Protein AF-A0A349FEK6-F1 (afdb_monomer_lite)

Secondary structure (DSSP, 8-state):
----PPPPHHHHHHHHHHHHHHHHHHHHHHTGGG-TTTGGGHHHHHHHHHHH-HHHHHHHHHHHHHHHHHHHHHHHHHHHHT--

Radius of gyration: 18.6 Å; chains: 1; bounding box: 49×25×53 Å

pLDDT: mean 89.84, std 9.98, range [47.94, 96.44]

Sequence (84 aa):
MAKRRRLTKGEKEGIQLIADLFVIRELIENVFAKDEHIGPQIKAFEAHIRKAVPQVYIAGEELQKAIASTRETWLRELKEGFNE

Structure (mmCIF, N/CA/C/O backbone):
data_AF-A0A349FEK6-F1
#
_entry.id   AF-A0A349FEK6-F1
#
loop_
_atom_site.group_PDB
_atom_site.id
_atom_site.type_symbol
_atom_site.label_atom_id
_atom_site.label_alt_id
_atom_site.label_comp_id
_atom_site.label_asym_id
_atom_site.label_entity_id
_atom_site.label_seq_id
_atom_site.pdbx_PDB_ins_code
_atom_site.Cartn_x
_atom_site.Cartn_y
_atom_site.Cartn_z
_atom_site.occupancy
_atom_site.B_iso_or_equiv
_atom_site.auth_seq_id
_atom_site.auth_comp_id
_atom_site.auth_asym_id
_atom_site.auth_atom_id
_a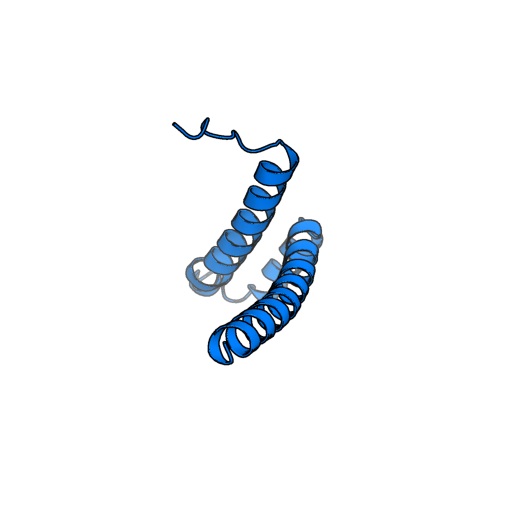tom_site.pdbx_PDB_model_num
ATOM 1 N N . MET A 1 1 ? -34.328 1.987 9.816 1.00 47.94 1 MET A N 1
ATOM 2 C CA . MET A 1 1 ? -33.462 1.700 8.649 1.00 47.94 1 MET A CA 1
ATOM 3 C C . MET A 1 1 ? -32.243 2.610 8.720 1.00 47.94 1 MET A C 1
ATOM 5 O O . MET A 1 1 ? -32.420 3.822 8.693 1.00 47.94 1 MET A O 1
ATOM 9 N N . ALA A 1 2 ? -31.033 2.070 8.883 1.00 60.16 2 ALA A N 1
ATOM 10 C CA . ALA A 1 2 ? -29.820 2.888 8.898 1.00 60.16 2 ALA A CA 1
ATOM 11 C C . ALA A 1 2 ? -29.628 3.555 7.524 1.00 60.16 2 ALA A C 1
ATOM 13 O O . ALA A 1 2 ? -29.604 2.883 6.492 1.00 60.16 2 ALA A O 1
ATOM 14 N N . LYS A 1 3 ? -29.542 4.889 7.499 1.00 67.56 3 LYS A N 1
ATOM 15 C CA . LYS A 1 3 ? -29.337 5.665 6.271 1.00 67.56 3 LYS A CA 1
ATOM 16 C C . LYS A 1 3 ? -27.976 5.275 5.688 1.00 67.56 3 LYS A C 1
ATOM 18 O O . LYS A 1 3 ? -26.958 5.436 6.355 1.00 67.56 3 LYS A O 1
ATOM 23 N N . ARG A 1 4 ? -27.950 4.740 4.461 1.00 75.56 4 ARG A N 1
ATOM 24 C CA . ARG A 1 4 ? -26.716 4.298 3.791 1.00 75.56 4 ARG A CA 1
ATOM 25 C C . ARG A 1 4 ? -25.776 5.501 3.632 1.00 75.56 4 ARG A C 1
ATOM 27 O O . ARG A 1 4 ? -26.021 6.373 2.797 1.00 75.56 4 ARG A O 1
ATOM 34 N N . ARG A 1 5 ? -24.740 5.584 4.471 1.00 87.44 5 ARG A N 1
ATOM 35 C CA . ARG A 1 5 ? -23.731 6.649 4.406 1.00 87.44 5 ARG A CA 1
ATOM 36 C C . ARG A 1 5 ? -22.957 6.507 3.096 1.00 87.44 5 ARG A C 1
ATOM 38 O O . ARG A 1 5 ? -22.505 5.418 2.753 1.00 87.44 5 ARG A O 1
ATOM 45 N N . ARG A 1 6 ? -22.824 7.607 2.353 1.00 91.38 6 ARG A N 1
ATOM 46 C CA . ARG A 1 6 ? -21.926 7.682 1.193 1.00 91.38 6 ARG A CA 1
ATOM 47 C C . ARG A 1 6 ? -20.511 7.968 1.684 1.00 91.38 6 ARG A C 1
ATOM 49 O O . ARG A 1 6 ? -20.348 8.734 2.630 1.00 91.38 6 ARG A O 1
ATOM 56 N N . LEU A 1 7 ? -19.518 7.391 1.011 1.00 93.00 7 LEU A N 1
ATOM 57 C CA . LEU A 1 7 ? -18.120 7.726 1.257 1.00 93.00 7 LEU A CA 1
ATOM 58 C C . LEU A 1 7 ? -17.865 9.201 0.934 1.00 93.00 7 LEU A C 1
ATOM 60 O O . LEU A 1 7 ? -18.303 9.714 -0.104 1.00 93.00 7 LEU A O 1
ATOM 64 N N . THR A 1 8 ? -17.139 9.852 1.827 1.00 95.75 8 THR A N 1
ATOM 65 C CA . THR A 1 8 ? -16.541 11.169 1.646 1.00 95.75 8 THR A CA 1
ATOM 66 C C . THR A 1 8 ? -15.482 11.129 0.544 1.00 95.75 8 THR A C 1
ATOM 68 O O . THR A 1 8 ? -15.027 10.066 0.120 1.00 95.75 8 THR A O 1
ATOM 71 N N . LYS A 1 9 ? -15.080 12.308 0.062 1.00 94.56 9 LYS A N 1
ATOM 72 C CA . LYS A 1 9 ? -14.005 12.428 -0.928 1.00 94.56 9 LYS A CA 1
ATOM 73 C C . LYS A 1 9 ? -12.694 11.824 -0.404 1.00 94.56 9 LYS A C 1
ATOM 75 O O . LYS A 1 9 ? -12.122 10.985 -1.087 1.00 94.56 9 LYS A O 1
ATOM 80 N N . GLY A 1 10 ? -12.307 12.163 0.827 1.00 93.81 10 GLY A N 1
ATOM 81 C CA . GLY A 1 10 ? -11.084 11.646 1.445 1.00 93.81 10 GLY A CA 1
ATOM 82 C C . GLY A 1 10 ? -11.088 10.126 1.628 1.00 93.81 10 GLY A C 1
ATOM 83 O O . GLY A 1 10 ? -10.087 9.481 1.350 1.00 93.81 10 GLY A O 1
ATOM 84 N N . GLU A 1 11 ? -12.224 9.523 2.004 1.00 93.75 11 GLU A N 1
ATOM 85 C CA . GLU A 1 11 ? -12.334 8.056 2.082 1.00 93.75 11 GLU A CA 1
ATOM 86 C C . GLU A 1 11 ? -12.138 7.397 0.708 1.00 93.75 11 GLU A C 1
ATOM 88 O O . GLU A 1 11 ? -11.460 6.379 0.607 1.00 93.75 11 GLU A O 1
ATOM 93 N N . LYS A 1 12 ? -12.687 7.980 -0.366 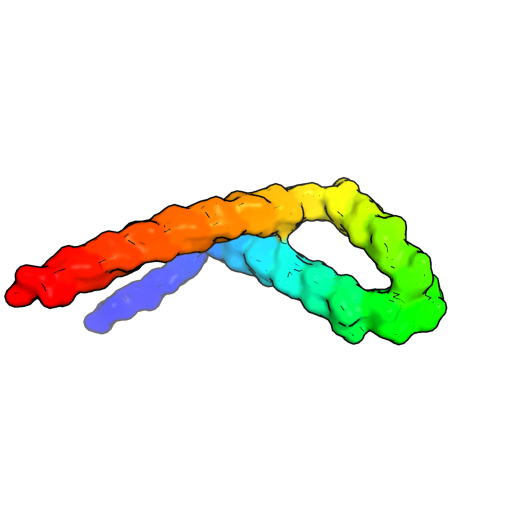1.00 96.25 12 LYS A N 1
ATOM 94 C CA . LYS A 1 12 ? -12.488 7.461 -1.730 1.00 96.25 12 LYS A CA 1
ATOM 95 C C . LYS A 1 12 ? -11.041 7.601 -2.197 1.00 96.25 12 LYS A C 1
ATOM 97 O O . LYS A 1 12 ? -10.517 6.674 -2.800 1.00 96.25 12 LYS A O 1
ATOM 102 N N . GLU A 1 13 ? -10.408 8.736 -1.917 1.00 93.12 13 GLU A N 1
ATOM 103 C CA . GLU A 1 13 ? -9.001 8.978 -2.255 1.00 93.12 13 GLU A CA 1
ATOM 104 C C . GLU A 1 13 ? -8.073 8.031 -1.485 1.00 93.12 13 GLU A C 1
ATOM 106 O O . GLU A 1 13 ? -7.167 7.449 -2.074 1.00 93.12 13 GLU A O 1
ATOM 111 N N . GLY A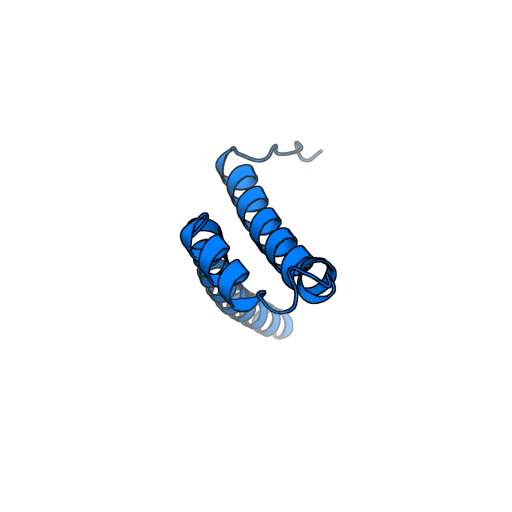 1 14 ? -8.348 7.793 -0.199 1.00 91.88 14 GLY A N 1
ATOM 112 C CA . GLY A 1 14 ? -7.631 6.800 0.600 1.00 91.88 14 GLY A CA 1
ATOM 113 C C . GLY A 1 14 ? -7.785 5.381 0.048 1.00 91.88 14 GLY A C 1
ATOM 114 O O . GLY A 1 14 ? -6.799 4.659 -0.069 1.00 91.88 14 GLY A O 1
ATOM 115 N N . ILE A 1 15 ? -8.999 4.993 -0.361 1.00 93.81 15 ILE A N 1
ATOM 116 C CA . ILE A 1 15 ? -9.238 3.702 -1.026 1.00 93.81 15 ILE A CA 1
ATOM 117 C C . ILE A 1 15 ? -8.443 3.604 -2.332 1.00 93.81 15 ILE A C 1
ATOM 119 O O . ILE A 1 15 ? -7.838 2.564 -2.581 1.00 93.81 15 ILE A O 1
ATOM 123 N N . GLN A 1 16 ? -8.410 4.666 -3.142 1.00 94.75 16 GLN A N 1
ATOM 124 C CA . GLN A 1 16 ? -7.653 4.671 -4.394 1.0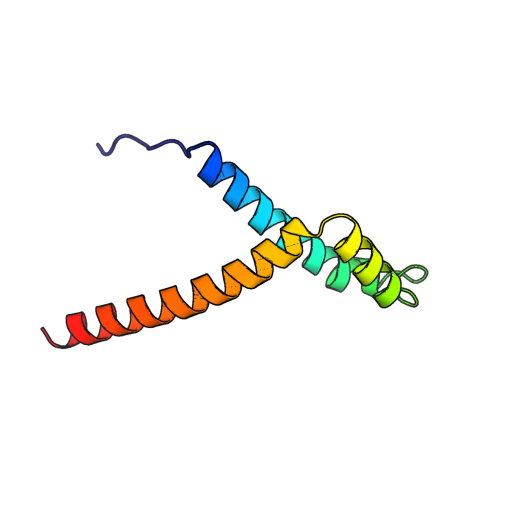0 94.75 16 GLN A CA 1
ATOM 125 C C . GLN A 1 16 ? -6.150 4.500 -4.146 1.00 94.75 16 GLN A C 1
ATOM 127 O O . GLN A 1 16 ? -5.532 3.664 -4.792 1.00 94.75 16 GLN A O 1
ATOM 132 N N . LEU A 1 17 ? -5.579 5.206 -3.164 1.00 93.00 17 LEU A N 1
ATOM 133 C CA . LEU A 1 17 ? -4.163 5.057 -2.800 1.00 93.00 17 LEU A CA 1
ATOM 134 C C . LEU A 1 17 ? -3.816 3.623 -2.380 1.00 93.00 17 LEU A C 1
ATOM 136 O O . LEU A 1 17 ? -2.763 3.101 -2.746 1.00 93.00 17 LEU A O 1
ATOM 140 N N . ILE A 1 18 ? -4.704 2.976 -1.623 1.00 92.44 18 ILE A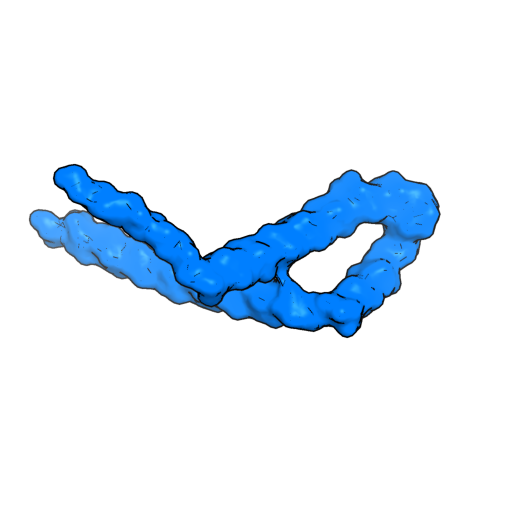 N 1
ATOM 141 C CA . ILE A 1 18 ? -4.538 1.576 -1.221 1.00 92.44 18 ILE A CA 1
ATOM 142 C C . ILE A 1 18 ? -4.637 0.653 -2.442 1.00 92.44 18 ILE A C 1
ATOM 144 O O . ILE A 1 18 ? -3.828 -0.262 -2.583 1.00 92.44 18 ILE A O 1
ATOM 148 N N . ALA A 1 19 ? -5.600 0.892 -3.334 1.00 95.25 19 ALA A N 1
ATOM 149 C CA . ALA A 1 19 ? -5.756 0.114 -4.558 1.00 95.25 19 ALA A CA 1
ATOM 150 C C . ALA A 1 19 ? -4.513 0.220 -5.454 1.00 95.25 19 ALA A C 1
ATOM 152 O O . ALA A 1 19 ? -3.991 -0.807 -5.882 1.00 95.25 19 ALA A O 1
ATOM 153 N N . ASP A 1 20 ? -3.996 1.433 -5.662 1.00 94.75 20 ASP A N 1
ATOM 154 C CA . ASP A 1 20 ? -2.789 1.679 -6.455 1.00 94.75 20 ASP A CA 1
ATOM 155 C C . ASP A 1 20 ? -1.586 0.915 -5.884 1.00 94.75 20 ASP A C 1
ATOM 157 O O . ASP A 1 20 ? -0.846 0.277 -6.632 1.00 94.75 20 ASP A O 1
ATOM 161 N N . LEU A 1 21 ? -1.416 0.910 -4.555 1.00 93.62 21 LEU A N 1
ATOM 162 C CA . LEU A 1 21 ? -0.355 0.153 -3.885 1.00 93.62 21 LEU A CA 1
ATOM 163 C C . LEU A 1 21 ? -0.437 -1.346 -4.190 1.00 93.62 21 LEU A C 1
ATOM 165 O O . LEU A 1 21 ? 0.584 -1.968 -4.493 1.00 93.62 21 LEU A O 1
ATOM 169 N N . PHE A 1 22 ? -1.631 -1.931 -4.081 1.00 93.44 22 PHE A N 1
ATOM 170 C CA . PHE A 1 22 ? -1.826 -3.358 -4.323 1.00 93.44 22 PHE A CA 1
ATOM 171 C C . PHE A 1 22 ? -1.629 -3.720 -5.790 1.00 93.44 22 PHE A C 1
ATOM 173 O O . PHE A 1 22 ? -0.908 -4.672 -6.078 1.00 93.44 22 PHE A O 1
ATOM 180 N N . VAL A 1 23 ? -2.207 -2.942 -6.705 1.00 95.25 23 VAL A N 1
ATOM 181 C CA . VAL A 1 23 ? -2.092 -3.183 -8.147 1.00 95.25 23 VAL A CA 1
ATOM 182 C C . VAL A 1 23 ? -0.643 -3.049 -8.605 1.00 95.25 23 VAL A C 1
ATOM 184 O O . VAL A 1 23 ? -0.155 -3.911 -9.323 1.00 95.25 23 VAL A O 1
ATOM 187 N N . ILE A 1 24 ? 0.091 -2.025 -8.157 1.00 93.00 24 ILE A N 1
ATOM 188 C CA . ILE A 1 24 ? 1.504 -1.860 -8.530 1.00 93.00 24 ILE A CA 1
ATOM 189 C C . ILE A 1 24 ? 2.333 -3.070 -8.088 1.00 93.00 24 ILE A C 1
ATOM 191 O O . ILE A 1 24 ? 3.113 -3.592 -8.882 1.00 93.00 24 ILE A O 1
ATOM 195 N N . ARG A 1 25 ? 2.157 -3.536 -6.844 1.00 91.50 25 ARG A N 1
ATOM 196 C CA . ARG A 1 25 ? 2.865 -4.725 -6.341 1.00 91.50 25 ARG A CA 1
ATOM 197 C C . ARG A 1 25 ? 2.511 -5.974 -7.136 1.00 91.50 25 ARG A C 1
ATOM 199 O O . ARG A 1 25 ? 3.402 -6.704 -7.551 1.00 91.50 25 ARG A O 1
ATOM 206 N N . GLU A 1 26 ? 1.224 -6.181 -7.384 1.00 94.62 26 GLU A N 1
ATOM 207 C CA . GLU A 1 26 ? 0.725 -7.336 -8.124 1.00 94.62 26 GLU A CA 1
ATOM 208 C C . GLU A 1 26 ? 1.260 -7.361 -9.560 1.00 94.62 26 GLU A C 1
ATOM 210 O O . GLU A 1 26 ? 1.765 -8.391 -10.001 1.00 94.62 26 GLU A O 1
ATOM 215 N N . LEU A 1 27 ? 1.263 -6.221 -10.255 1.00 93.69 27 LEU A N 1
ATOM 216 C CA . LEU A 1 27 ? 1.842 -6.103 -11.592 1.00 93.69 27 LEU A CA 1
ATOM 217 C C . LEU A 1 27 ? 3.351 -6.375 -11.594 1.00 93.69 27 LEU A C 1
ATOM 219 O O . LEU A 1 27 ? 3.837 -7.083 -12.472 1.00 93.69 27 LEU A O 1
ATOM 223 N N . ILE A 1 28 ? 4.098 -5.858 -10.615 1.00 91.44 28 ILE A N 1
ATOM 224 C CA . ILE A 1 28 ? 5.539 -6.124 -10.484 1.00 91.44 28 ILE A CA 1
ATOM 225 C C . ILE A 1 28 ? 5.799 -7.623 -10.308 1.00 91.44 28 ILE A C 1
ATOM 227 O O . ILE A 1 28 ? 6.578 -8.199 -11.065 1.00 91.44 28 ILE A O 1
ATOM 231 N N . GLU A 1 29 ? 5.126 -8.259 -9.353 1.00 91.19 29 GLU A N 1
ATOM 232 C CA . GLU A 1 29 ? 5.384 -9.649 -8.965 1.00 91.19 29 GLU A CA 1
ATOM 233 C C . GLU A 1 29 ? 4.857 -10.663 -9.989 1.00 91.19 29 GLU A C 1
ATOM 235 O O . GLU A 1 29 ? 5.500 -11.681 -10.255 1.00 91.19 29 GLU A O 1
ATOM 240 N N . ASN A 1 30 ? 3.685 -10.404 -10.574 1.00 93.12 30 ASN A N 1
ATOM 241 C CA . ASN A 1 30 ? 2.981 -11.399 -11.380 1.00 93.12 30 ASN A CA 1
ATOM 242 C C . ASN A 1 30 ? 3.051 -11.165 -12.880 1.00 93.12 30 ASN A C 1
ATOM 244 O O . ASN A 1 30 ? 2.876 -12.140 -13.616 1.00 93.12 30 ASN A O 1
ATOM 248 N N . VAL A 1 31 ? 3.307 -9.933 -13.320 1.00 92.19 31 VAL A N 1
ATOM 249 C CA . VAL A 1 31 ? 3.355 -9.572 -14.741 1.00 92.19 31 VAL A CA 1
ATOM 250 C C . VAL A 1 31 ? 4.787 -9.235 -15.141 1.00 92.19 31 VAL A C 1
ATOM 252 O O . VAL A 1 31 ? 5.403 -9.972 -15.904 1.00 92.19 31 VAL A O 1
ATOM 255 N N . PHE A 1 32 ? 5.360 -8.174 -14.578 1.00 91.44 32 PHE A N 1
ATOM 256 C CA . PHE A 1 32 ? 6.651 -7.642 -15.013 1.00 91.44 32 PHE A CA 1
ATOM 257 C C . PHE A 1 32 ? 7.831 -8.543 -14.659 1.00 91.44 32 PHE A C 1
ATOM 259 O O . PHE A 1 32 ? 8.752 -8.670 -15.460 1.00 91.44 32 PHE A O 1
ATOM 266 N N . ALA A 1 33 ? 7.802 -9.223 -13.511 1.00 90.69 33 ALA A N 1
ATOM 267 C CA . ALA A 1 33 ? 8.840 -10.188 -13.151 1.00 90.69 33 ALA A CA 1
ATOM 268 C C . ALA A 1 33 ? 8.881 -11.417 -14.081 1.00 90.69 33 ALA A C 1
ATOM 270 O O . ALA A 1 33 ? 9.901 -12.101 -14.135 1.00 90.69 33 ALA A O 1
ATOM 271 N N . LYS A 1 34 ? 7.786 -11.706 -14.799 1.00 92.88 34 LYS A N 1
ATOM 272 C CA . LYS A 1 34 ? 7.667 -12.854 -15.717 1.00 92.88 34 LYS A CA 1
ATOM 273 C C . LYS A 1 34 ? 7.840 -12.470 -17.186 1.00 92.88 34 LYS A C 1
ATOM 275 O O . LYS A 1 34 ? 7.880 -13.351 -18.037 1.00 92.88 34 LYS A O 1
ATOM 280 N N . ASP A 1 35 ? 7.920 -11.178 -17.476 1.00 92.88 35 ASP A N 1
ATOM 281 C CA . ASP A 1 35 ? 8.137 -10.662 -18.820 1.00 92.88 35 ASP A CA 1
ATOM 282 C C . ASP A 1 35 ? 9.615 -10.819 -19.220 1.00 92.88 35 ASP A C 1
ATOM 284 O O . ASP A 1 35 ? 10.518 -10.482 -18.452 1.00 92.88 35 ASP A O 1
ATOM 288 N N . GLU A 1 36 ? 9.874 -11.332 -20.424 1.00 91.56 36 GLU A N 1
ATOM 289 C CA . GLU A 1 36 ? 11.230 -11.648 -20.899 1.00 91.56 36 GLU A CA 1
ATOM 290 C C . GLU A 1 36 ? 12.112 -10.403 -21.090 1.00 91.56 36 GLU A C 1
ATOM 292 O O . GLU A 1 36 ? 13.341 -10.489 -21.022 1.00 91.56 36 GLU A O 1
ATOM 297 N N . HIS A 1 37 ? 11.506 -9.232 -21.300 1.00 88.50 37 HIS A N 1
ATOM 298 C CA . HIS A 1 37 ? 12.213 -7.974 -21.522 1.00 88.50 37 HIS A CA 1
ATOM 299 C C . HIS A 1 37 ? 12.326 -7.137 -20.243 1.00 88.50 37 HIS A C 1
ATOM 301 O O . HIS A 1 37 ? 13.364 -6.512 -19.999 1.00 88.50 37 HIS A O 1
ATOM 307 N N . ILE A 1 38 ? 11.272 -7.123 -19.424 1.00 86.19 38 ILE A N 1
ATOM 308 C CA . ILE A 1 38 ? 11.184 -6.312 -18.204 1.00 86.19 38 ILE A CA 1
ATOM 309 C C . ILE A 1 38 ? 11.770 -7.052 -16.998 1.00 86.19 38 ILE A C 1
ATOM 311 O O . ILE A 1 38 ? 12.439 -6.421 -16.180 1.00 86.19 38 ILE A O 1
ATOM 315 N N . GLY A 1 39 ? 11.599 -8.372 -16.899 1.00 90.81 39 GLY A N 1
ATOM 316 C CA . GLY A 1 39 ? 12.065 -9.191 -15.775 1.00 90.81 39 GLY A CA 1
ATOM 317 C C . GLY A 1 39 ? 13.541 -8.972 -15.412 1.00 90.81 39 GLY A C 1
ATOM 318 O O . GLY A 1 39 ? 13.837 -8.682 -14.248 1.00 90.81 39 GLY A O 1
ATOM 319 N N . PRO A 1 40 ? 14.484 -8.985 -16.381 1.00 93.19 40 PRO A N 1
ATOM 320 C CA . PRO A 1 40 ? 15.896 -8.688 -16.117 1.00 93.19 40 PRO A CA 1
ATOM 321 C C . PRO A 1 40 ? 16.153 -7.280 -15.550 1.00 93.19 40 PRO A C 1
ATOM 323 O O . PRO A 1 40 ? 17.176 -7.044 -14.907 1.00 93.19 40 PRO A O 1
ATOM 326 N N . GLN A 1 41 ? 15.234 -6.339 -15.775 1.00 92.12 41 GLN A N 1
ATOM 327 C CA . GLN A 1 41 ? 15.334 -4.931 -15.384 1.00 92.12 41 GLN A CA 1
ATOM 328 C C . GLN A 1 41 ? 14.389 -4.558 -14.232 1.00 92.12 41 GLN A C 1
ATOM 330 O O . GLN A 1 41 ? 14.271 -3.375 -13.901 1.00 92.12 41 GLN A O 1
ATOM 335 N N . ILE A 1 42 ? 13.747 -5.536 -13.581 1.00 91.31 42 ILE A N 1
ATOM 336 C CA . ILE A 1 42 ? 12.666 -5.292 -12.614 1.00 91.31 42 ILE A CA 1
ATOM 337 C C . ILE A 1 42 ? 13.066 -4.321 -11.494 1.00 91.31 42 ILE A C 1
ATOM 339 O O . ILE A 1 42 ? 12.301 -3.431 -11.144 1.00 91.31 42 ILE A O 1
ATOM 343 N N . LYS A 1 43 ? 14.311 -4.390 -11.008 1.00 91.44 43 LYS A N 1
ATOM 344 C CA . LYS A 1 43 ? 14.830 -3.469 -9.980 1.00 91.44 43 LYS A CA 1
ATOM 345 C C . LYS A 1 43 ? 14.911 -2.018 -10.460 1.00 91.44 43 LYS A C 1
ATOM 347 O O . LYS A 1 43 ? 14.620 -1.095 -9.702 1.00 91.44 43 LYS A O 1
ATOM 352 N N . ALA A 1 44 ? 15.331 -1.803 -11.707 1.00 91.19 44 ALA A N 1
ATOM 353 C CA . ALA A 1 44 ? 15.385 -0.465 -12.293 1.00 91.19 44 ALA A CA 1
ATOM 354 C C . ALA A 1 44 ? 13.969 0.080 -12.520 1.00 91.19 44 ALA A C 1
ATOM 356 O O . ALA A 1 44 ? 13.706 1.257 -12.271 1.00 91.19 44 ALA A O 1
ATOM 357 N N . PHE A 1 45 ? 13.048 -0.796 -12.922 1.00 88.88 45 PHE A N 1
ATOM 358 C CA . PHE A 1 45 ? 11.639 -0.474 -13.081 1.00 88.88 45 PHE A CA 1
ATOM 359 C C . PHE A 1 45 ? 10.970 -0.109 -11.744 1.00 88.88 45 PHE A C 1
ATOM 361 O O . PHE A 1 45 ? 10.333 0.937 -11.644 1.00 88.88 45 PHE A O 1
ATOM 368 N N . GLU A 1 46 ? 11.196 -0.883 -10.681 1.00 91.25 46 GLU A N 1
ATOM 369 C CA . GLU A 1 46 ? 10.732 -0.562 -9.326 1.00 91.25 46 GLU A CA 1
ATOM 370 C C . GLU A 1 46 ? 11.255 0.793 -8.839 1.00 91.25 46 GLU A C 1
ATOM 372 O O . GLU A 1 46 ? 10.494 1.604 -8.306 1.00 91.25 46 GLU A O 1
ATOM 377 N N . ALA A 1 47 ? 12.545 1.073 -9.048 1.00 92.38 47 ALA A N 1
ATOM 378 C CA . ALA A 1 47 ? 13.134 2.361 -8.693 1.00 92.38 47 ALA A CA 1
ATOM 379 C C . ALA A 1 47 ? 12.488 3.518 -9.476 1.00 92.38 47 ALA A C 1
ATOM 381 O O . ALA A 1 47 ? 12.243 4.590 -8.914 1.00 92.38 47 ALA A O 1
ATOM 382 N N . HIS A 1 48 ? 12.176 3.296 -10.756 1.00 92.12 48 HIS A N 1
ATOM 383 C CA . HIS A 1 48 ? 11.469 4.265 -11.584 1.00 92.12 48 HIS A CA 1
ATOM 384 C C . HIS A 1 48 ? 10.049 4.528 -11.068 1.00 92.12 48 HIS A C 1
ATOM 386 O O . HIS A 1 48 ? 9.695 5.689 -10.864 1.00 92.12 48 HIS A O 1
ATOM 392 N N . ILE A 1 49 ? 9.263 3.484 -10.782 1.00 91.00 49 ILE A N 1
ATOM 393 C CA . ILE A 1 49 ? 7.909 3.636 -10.229 1.00 91.00 49 ILE A CA 1
ATOM 394 C C . ILE A 1 49 ? 7.962 4.359 -8.883 1.00 91.00 49 ILE A C 1
ATOM 396 O O . ILE A 1 49 ? 7.213 5.312 -8.672 1.00 91.00 49 ILE A O 1
ATOM 400 N N . ARG A 1 50 ? 8.888 3.985 -7.993 1.00 92.88 50 ARG A N 1
ATOM 401 C CA . ARG A 1 50 ? 9.050 4.653 -6.694 1.00 92.88 50 ARG A CA 1
ATOM 402 C C . ARG A 1 50 ? 9.329 6.145 -6.827 1.00 92.88 50 ARG A C 1
ATOM 404 O O . ARG A 1 50 ? 8.858 6.927 -6.006 1.00 92.88 50 ARG A O 1
ATOM 411 N N . LYS A 1 51 ? 10.057 6.547 -7.869 1.00 94.88 51 LYS A N 1
ATOM 412 C CA . LYS A 1 51 ? 10.300 7.956 -8.189 1.00 94.88 51 LYS A CA 1
ATOM 413 C C . LYS A 1 51 ? 9.088 8.636 -8.835 1.00 94.88 51 LYS A C 1
ATOM 415 O O . LYS A 1 51 ? 8.864 9.814 -8.575 1.00 94.88 51 LYS A O 1
ATOM 420 N N . ALA A 1 52 ? 8.341 7.930 -9.681 1.00 92.75 52 ALA A N 1
ATOM 421 C CA . ALA A 1 52 ? 7.201 8.476 -10.415 1.00 92.75 52 ALA A CA 1
ATOM 422 C C . ALA A 1 52 ? 5.962 8.681 -9.527 1.00 92.75 52 ALA A C 1
ATOM 424 O O . ALA A 1 52 ? 5.254 9.674 -9.682 1.00 92.75 52 ALA A O 1
ATOM 425 N N . VAL A 1 53 ? 5.711 7.764 -8.588 1.00 91.25 53 VAL A N 1
ATOM 426 C CA . VAL A 1 53 ? 4.537 7.778 -7.698 1.00 91.25 53 VAL A CA 1
ATOM 427 C C . VAL A 1 53 ? 4.925 7.594 -6.222 1.00 91.25 53 VAL A C 1
ATOM 429 O O . VAL A 1 53 ? 4.468 6.657 -5.560 1.00 91.25 53 VAL A O 1
ATOM 432 N N . PRO A 1 54 ? 5.762 8.485 -5.654 1.00 93.12 54 PRO A N 1
ATOM 433 C CA . PRO A 1 54 ? 6.274 8.346 -4.288 1.00 93.12 54 PRO A CA 1
ATOM 434 C C . PRO A 1 54 ? 5.162 8.280 -3.230 1.00 93.12 54 PRO A C 1
ATOM 436 O O . PRO A 1 54 ? 5.303 7.576 -2.231 1.00 93.12 54 PRO A O 1
ATOM 439 N N . GLN A 1 55 ? 4.034 8.956 -3.465 1.00 91.94 55 GLN A N 1
ATOM 440 C CA . GLN A 1 55 ? 2.884 8.986 -2.562 1.00 91.94 55 GLN A CA 1
ATOM 441 C C . GLN A 1 55 ? 2.294 7.599 -2.285 1.00 91.94 55 GLN A C 1
ATOM 443 O O . GLN A 1 55 ? 1.848 7.353 -1.170 1.00 91.94 55 GLN A O 1
ATOM 448 N N . VAL A 1 56 ? 2.329 6.680 -3.256 1.00 91.06 56 VAL A N 1
ATOM 449 C CA . VAL A 1 56 ? 1.794 5.320 -3.083 1.00 91.06 56 VAL A CA 1
ATOM 450 C C . VAL A 1 56 ? 2.673 4.515 -2.124 1.00 91.06 56 VAL A C 1
ATOM 452 O O . VAL A 1 56 ? 2.170 3.797 -1.262 1.00 91.06 56 VAL A O 1
ATOM 455 N N . TYR A 1 57 ? 3.994 4.682 -2.213 1.00 91.12 57 TYR A N 1
ATOM 456 C CA . TYR A 1 57 ? 4.939 4.010 -1.320 1.00 91.12 57 TYR A CA 1
ATOM 457 C C . TYR A 1 57 ? 4.876 4.576 0.098 1.00 91.12 57 TYR A C 1
ATOM 459 O O . TYR A 1 57 ? 4.832 3.800 1.049 1.00 91.12 57 TYR A O 1
ATOM 467 N N . ILE A 1 58 ? 4.794 5.903 0.236 1.00 92.56 58 ILE A N 1
ATOM 468 C CA . ILE A 1 58 ? 4.596 6.563 1.535 1.00 92.56 58 ILE A CA 1
ATOM 469 C C . ILE A 1 58 ? 3.279 6.093 2.167 1.00 92.56 58 ILE A C 1
ATOM 471 O O . ILE A 1 58 ? 3.260 5.695 3.328 1.00 92.56 58 ILE A O 1
ATOM 475 N N . ALA A 1 59 ? 2.186 6.061 1.396 1.00 90.94 59 ALA A N 1
ATOM 476 C CA . ALA A 1 59 ? 0.904 5.543 1.869 1.00 90.94 59 ALA A CA 1
ATOM 477 C C . ALA A 1 59 ? 1.003 4.073 2.309 1.00 90.94 59 ALA A C 1
ATOM 479 O O . ALA A 1 59 ? 0.397 3.692 3.306 1.00 90.94 59 ALA A O 1
ATOM 480 N N . GLY A 1 60 ? 1.798 3.255 1.613 1.00 93.00 60 GLY A N 1
ATOM 481 C CA . GLY A 1 60 ? 2.078 1.880 2.018 1.00 93.00 60 GLY A CA 1
ATOM 482 C 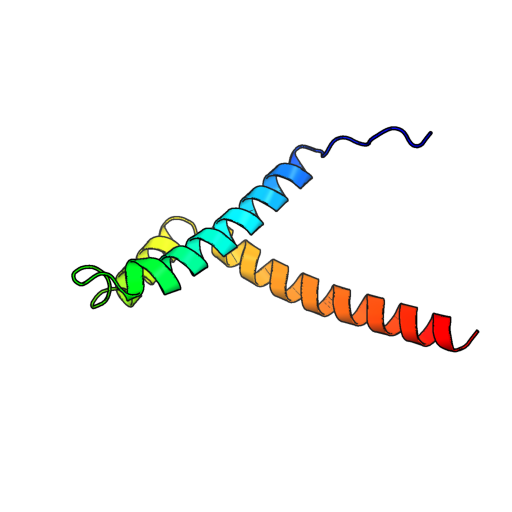C . GLY A 1 60 ? 2.823 1.772 3.350 1.00 93.00 60 GLY A C 1
ATOM 483 O O . GLY A 1 60 ? 2.467 0.925 4.169 1.00 93.00 60 GLY A O 1
ATOM 484 N N . GLU A 1 61 ? 3.818 2.626 3.595 1.00 93.31 61 GLU A N 1
ATOM 485 C CA . GLU A 1 61 ? 4.539 2.685 4.875 1.00 93.31 61 GLU A CA 1
ATOM 486 C C . GLU A 1 61 ? 3.610 3.113 6.024 1.00 93.31 61 GLU A C 1
ATOM 488 O O . GLU A 1 61 ? 3.580 2.465 7.073 1.00 93.31 61 GLU A O 1
ATOM 493 N N . GLU A 1 62 ? 2.792 4.147 5.814 1.00 94.44 62 GLU A N 1
ATOM 494 C CA . GLU A 1 62 ? 1.803 4.607 6.798 1.00 94.44 62 GLU A CA 1
ATOM 495 C C . GLU A 1 62 ? 0.709 3.562 7.056 1.00 94.44 62 GLU A C 1
ATOM 497 O O . GLU A 1 62 ? 0.325 3.333 8.205 1.00 94.44 62 GLU A O 1
ATOM 502 N N . LEU A 1 63 ? 0.260 2.847 6.020 1.00 94.06 63 LEU A N 1
ATOM 503 C CA . LEU A 1 63 ? -0.693 1.750 6.162 1.00 94.06 63 LEU A CA 1
ATOM 504 C C . LEU A 1 63 ? -0.135 0.630 7.051 1.00 94.06 63 LEU A C 1
ATOM 506 O O . LEU A 1 63 ? -0.866 0.107 7.888 1.00 94.06 63 LEU A O 1
ATOM 510 N N . GLN A 1 64 ? 1.148 0.270 6.922 1.00 95.19 64 GLN A N 1
ATOM 511 C CA . GLN A 1 64 ? 1.756 -0.749 7.790 1.00 95.19 64 GLN A CA 1
ATOM 512 C C . GLN A 1 64 ? 1.775 -0.319 9.261 1.00 95.19 64 GLN A C 1
ATOM 514 O O . GLN A 1 64 ? 1.440 -1.119 10.139 1.00 95.19 64 GLN A O 1
ATOM 519 N N . LYS A 1 65 ? 2.091 0.952 9.539 1.00 95.81 65 LYS A N 1
ATOM 520 C CA . LYS A 1 65 ? 2.013 1.512 10.900 1.00 95.81 65 LYS A CA 1
ATOM 521 C C . LYS A 1 65 ? 0.580 1.470 11.431 1.00 95.81 65 LYS A C 1
ATOM 523 O O . LYS A 1 65 ? 0.351 1.027 12.557 1.00 95.81 65 LYS A O 1
ATOM 528 N N . ALA A 1 66 ? -0.387 1.872 10.605 1.00 94.69 66 ALA A N 1
ATOM 529 C CA . ALA A 1 66 ? -1.800 1.847 10.958 1.00 94.69 66 ALA A CA 1
ATOM 530 C C . ALA A 1 66 ? -2.293 0.420 11.244 1.00 94.69 66 ALA A C 1
ATOM 532 O O . ALA A 1 66 ? -3.008 0.216 12.222 1.00 94.69 66 ALA A O 1
ATOM 533 N N . ILE A 1 67 ? -1.875 -0.579 10.457 1.00 96.00 67 ILE A N 1
ATOM 534 C CA . ILE A 1 67 ? -2.199 -1.996 10.689 1.00 96.00 67 ILE A CA 1
ATOM 535 C C . ILE A 1 67 ? -1.650 -2.470 12.037 1.00 96.00 67 ILE A C 1
ATOM 537 O O . ILE A 1 67 ? -2.373 -3.135 12.779 1.00 96.00 67 ILE A O 1
ATOM 541 N N . ALA A 1 68 ? -0.403 -2.129 12.373 1.00 95.44 68 ALA A N 1
ATOM 542 C CA . ALA A 1 68 ? 0.202 -2.509 13.649 1.00 95.44 68 ALA A CA 1
ATOM 543 C C . ALA A 1 68 ? -0.567 -1.908 14.839 1.00 95.44 68 ALA A C 1
ATOM 545 O O . ALA A 1 68 ? -1.015 -2.642 15.718 1.00 95.44 68 ALA A O 1
ATOM 546 N N . SER A 1 69 ? -0.818 -0.598 14.809 1.00 95.50 69 SER A N 1
ATOM 547 C CA . SER A 1 69 ? -1.581 0.098 15.854 1.00 95.50 69 SER A CA 1
ATOM 548 C C . SER A 1 69 ? -3.029 -0.403 15.966 1.00 95.50 69 SER A C 1
ATOM 550 O O . SER A 1 69 ? -3.550 -0.621 17.064 1.00 95.50 69 SER A O 1
ATOM 552 N N . THR A 1 70 ? -3.678 -0.659 14.827 1.00 95.94 70 THR A N 1
ATOM 553 C CA . THR A 1 70 ? -5.031 -1.230 14.777 1.00 95.94 70 THR A CA 1
ATOM 554 C C . THR A 1 70 ? -5.046 -2.614 15.417 1.00 95.94 70 THR A C 1
ATOM 556 O O . THR A 1 70 ? -5.911 -2.903 16.239 1.00 95.94 70 THR A O 1
ATOM 559 N N . ARG A 1 71 ? -4.058 -3.462 15.108 1.00 96.44 71 ARG A N 1
ATOM 560 C CA . ARG A 1 71 ? -3.925 -4.794 15.710 1.00 96.44 71 ARG A CA 1
ATOM 561 C C . ARG A 1 71 ? -3.784 -4.716 17.227 1.00 96.44 71 ARG A C 1
ATOM 563 O O . ARG A 1 71 ? -4.456 -5.467 17.921 1.00 96.44 71 ARG A O 1
ATOM 570 N N . GLU A 1 72 ? -2.937 -3.831 17.743 1.00 96.00 72 GLU A N 1
ATOM 571 C CA . GLU A 1 72 ? -2.766 -3.641 19.191 1.00 96.00 72 GLU A CA 1
ATOM 572 C C . GLU A 1 72 ? -4.063 -3.198 19.873 1.00 96.00 72 GLU A C 1
ATOM 574 O O . GLU A 1 72 ? -4.406 -3.696 20.946 1.00 96.00 72 GLU A O 1
ATOM 579 N N . THR A 1 73 ? -4.804 -2.296 19.229 1.00 95.38 73 THR A N 1
ATOM 580 C CA . THR A 1 73 ? -6.101 -1.815 19.717 1.00 95.38 73 THR A CA 1
ATOM 581 C C . THR A 1 73 ? -7.104 -2.958 19.811 1.00 95.38 73 THR A C 1
ATOM 583 O O . THR A 1 73 ? -7.602 -3.230 20.899 1.00 95.38 73 THR A O 1
ATOM 586 N N . TRP A 1 74 ? -7.305 -3.706 18.724 1.00 94.94 74 TRP A N 1
ATOM 587 C CA . TRP A 1 74 ? -8.226 -4.844 18.724 1.00 94.94 74 TRP A CA 1
ATOM 588 C C . TRP A 1 74 ? -7.792 -5.960 19.673 1.00 94.94 74 TRP A C 1
ATOM 590 O O . TRP A 1 74 ? -8.634 -6.568 20.321 1.00 94.94 74 TRP A O 1
ATOM 600 N N . LEU A 1 75 ? -6.491 -6.233 19.806 1.00 95.69 75 LEU A N 1
ATOM 601 C CA . LEU A 1 75 ? -6.007 -7.228 20.766 1.00 95.69 75 LEU A CA 1
ATOM 602 C C . LEU A 1 75 ? -6.338 -6.847 22.209 1.00 95.69 75 LEU A C 1
ATOM 604 O O . LEU A 1 75 ? -6.636 -7.730 23.009 1.00 95.69 75 LEU A O 1
ATOM 608 N N . ARG A 1 76 ? -6.261 -5.561 22.550 1.00 94.56 76 ARG A N 1
ATOM 609 C CA . ARG A 1 76 ? -6.645 -5.053 23.869 1.00 94.56 76 ARG A CA 1
ATOM 610 C C . ARG A 1 76 ? -8.154 -5.133 24.077 1.00 94.56 76 ARG A C 1
ATOM 612 O O . ARG A 1 76 ? -8.564 -5.739 25.057 1.00 94.56 76 ARG A O 1
ATOM 619 N N . GLU A 1 77 ? -8.947 -4.617 23.138 1.00 93.12 77 GLU A N 1
ATOM 620 C CA . GLU A 1 77 ? -10.416 -4.646 23.226 1.00 93.12 77 GLU A CA 1
ATOM 621 C C . GLU A 1 77 ? -10.949 -6.075 23.358 1.00 93.12 77 GLU A C 1
ATOM 623 O O . GLU A 1 77 ? -11.800 -6.351 24.197 1.00 93.12 77 GLU A O 1
ATOM 628 N N . LEU A 1 78 ? -10.400 -7.011 22.579 1.00 92.81 78 LEU A N 1
ATOM 629 C CA . LEU A 1 78 ? -10.770 -8.418 22.678 1.00 92.81 78 LEU A CA 1
ATOM 630 C C . LEU A 1 78 ? -10.369 -9.001 24.037 1.00 92.81 78 LEU A C 1
ATOM 632 O O . LEU A 1 78 ? -11.183 -9.659 24.669 1.00 92.81 78 LEU A O 1
ATOM 636 N N . LYS A 1 79 ? -9.147 -8.751 24.526 1.00 90.19 79 LYS A N 1
ATOM 637 C CA . LYS A 1 79 ? -8.708 -9.250 25.843 1.00 90.19 79 LYS A CA 1
ATOM 638 C C . LYS A 1 79 ? -9.561 -8.720 26.993 1.00 90.19 79 LYS A C 1
ATOM 640 O O . LYS A 1 79 ? -9.820 -9.469 27.925 1.00 90.19 79 LYS A O 1
ATOM 645 N N . GLU A 1 80 ? -9.954 -7.454 26.948 1.00 83.81 80 GLU A N 1
ATOM 646 C CA . GLU A 1 80 ? -10.803 -6.834 27.967 1.00 83.81 80 GLU A CA 1
ATOM 647 C C . GLU A 1 80 ? -12.233 -7.384 27.889 1.00 83.81 80 GLU A C 1
ATOM 649 O O . GLU A 1 80 ? -12.762 -7.820 28.905 1.00 83.81 80 GLU A O 1
ATOM 654 N N . GLY A 1 81 ? -12.802 -7.503 26.685 1.00 73.62 81 GLY A N 1
ATOM 655 C CA . GLY A 1 81 ? -14.140 -8.067 26.473 1.00 73.62 81 GLY A CA 1
ATOM 656 C C . GLY A 1 81 ? -14.266 -9.581 26.699 1.00 73.62 81 GLY A C 1
ATOM 657 O O . GLY A 1 81 ? -15.380 -10.080 26.795 1.00 73.62 81 GLY A O 1
ATOM 658 N N . PHE A 1 82 ? -13.157 -10.328 26.785 1.00 59.75 82 PHE A N 1
ATOM 659 C CA . PHE A 1 82 ? -13.149 -11.740 27.205 1.00 59.75 82 PHE A CA 1
ATOM 660 C C . PHE A 1 82 ? -12.996 -11.929 28.726 1.00 59.75 82 PHE A C 1
ATOM 662 O O . PHE A 1 82 ? -13.082 -13.063 29.195 1.00 59.75 82 PHE A O 1
ATOM 669 N N . ASN A 1 83 ? -12.733 -10.857 29.483 1.00 57.09 83 ASN A N 1
ATOM 670 C CA . ASN A 1 83 ? -12.599 -10.889 30.945 1.00 57.09 83 ASN A CA 1
ATOM 671 C C . ASN A 1 83 ? -13.853 -10.364 31.682 1.00 57.09 83 ASN A C 1
ATOM 673 O O . ASN A 1 83 ? -13.822 -10.276 32.912 1.00 57.09 83 ASN A O 1
ATOM 677 N N . GLU A 1 84 ? -14.922 -10.026 30.953 1.00 48.62 84 GLU A N 1
ATOM 678 C CA . GLU A 1 84 ? -16.277 -9.736 31.462 1.00 48.62 84 GLU A CA 1
ATOM 679 C C . GLU A 1 84 ? -17.205 -10.946 31.275 1.00 48.62 84 GLU A C 1
ATOM 681 O O . GLU A 1 84 ? -18.037 -11.188 32.180 1.00 48.62 84 GLU A O 1
#

Foldseek 3Di:
DPDPDDDDPVRVVLVVLQVCLVVVVCCLVPPQCPDPVRVVVSVVVVVVVCVVCVVSVVSVVVVVVVVVVVVVVVVVVVVVVVVD